Protein AF-A0A3N5L1N2-F1 (afdb_monomer)

Structure (mmCIF, N/CA/C/O backbo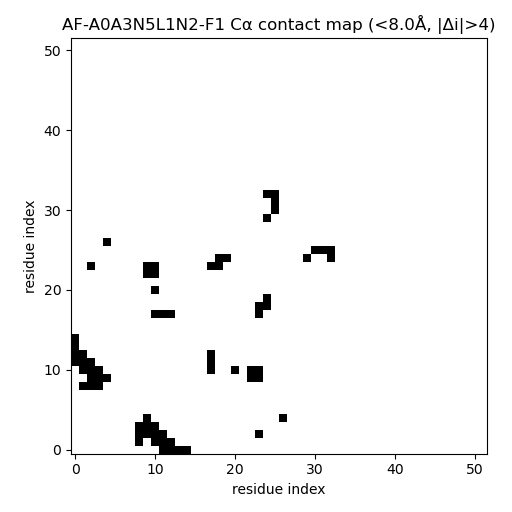ne):
data_AF-A0A3N5L1N2-F1
#
_entry.id   AF-A0A3N5L1N2-F1
#
loop_
_atom_site.group_PDB
_atom_site.id
_atom_site.type_symbol
_atom_site.label_atom_id
_atom_site.label_alt_id
_atom_site.label_comp_id
_atom_site.label_asym_id
_atom_site.label_entity_id
_atom_site.label_seq_id
_atom_site.pdbx_PDB_ins_code
_atom_site.Cartn_x
_atom_site.Cartn_y
_atom_site.Cartn_z
_atom_site.occupancy
_atom_site.B_iso_or_equiv
_atom_site.auth_seq_id
_atom_site.auth_comp_id
_atom_site.auth_asym_id
_atom_s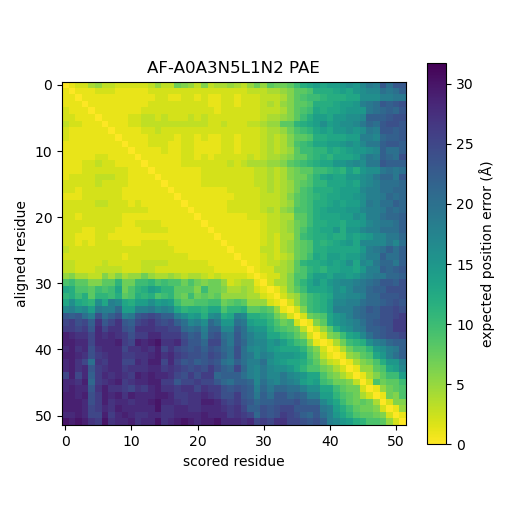ite.auth_atom_id
_atom_site.pdbx_PDB_model_num
ATOM 1 N N . ILE A 1 1 ? -6.556 -2.604 8.595 1.00 95.06 1 ILE A N 1
ATOM 2 C CA . ILE A 1 1 ? -5.165 -2.745 8.090 1.00 95.06 1 ILE A CA 1
ATOM 3 C C . ILE A 1 1 ? -4.894 -1.554 7.189 1.00 95.06 1 ILE A C 1
ATOM 5 O O . ILE A 1 1 ? -5.812 -1.150 6.488 1.00 95.06 1 ILE A O 1
ATOM 9 N N . LEU A 1 2 ? -3.689 -0.988 7.244 1.00 97.06 2 LEU A N 1
ATOM 10 C CA . LEU A 1 2 ? -3.262 0.157 6.436 1.00 97.06 2 LEU A CA 1
ATOM 11 C C . LEU A 1 2 ? -2.164 -0.303 5.473 1.00 97.06 2 LEU A C 1
ATOM 13 O O . LEU A 1 2 ? -1.287 -1.066 5.881 1.00 97.06 2 LEU A O 1
ATOM 17 N N . VAL A 1 3 ? -2.209 0.157 4.224 1.00 96.81 3 VAL A N 1
ATOM 18 C CA . VAL A 1 3 ? -1.191 -0.128 3.204 1.00 96.81 3 VAL A CA 1
ATOM 19 C C . VAL A 1 3 ? -0.604 1.178 2.704 1.00 96.81 3 VAL A C 1
ATOM 21 O O . VAL A 1 3 ? -1.333 2.039 2.206 1.00 96.81 3 VAL A O 1
ATOM 24 N N . LEU A 1 4 ? 0.716 1.303 2.827 1.00 97.62 4 LEU A N 1
ATOM 25 C CA . LEU A 1 4 ? 1.467 2.463 2.371 1.00 97.62 4 LEU A CA 1
ATOM 26 C C 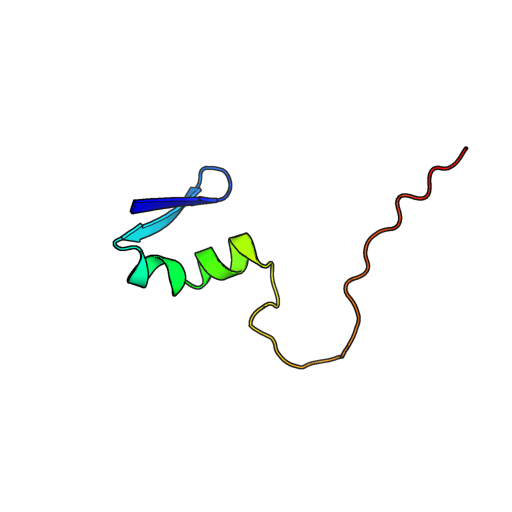. LEU A 1 4 ? 2.342 2.090 1.173 1.00 97.62 4 LEU A C 1
ATOM 28 O O . LEU A 1 4 ? 2.972 1.033 1.186 1.00 97.62 4 LEU A O 1
ATOM 32 N N . ASN A 1 5 ? 2.427 2.982 0.190 1.00 95.75 5 ASN A N 1
ATOM 33 C CA . ASN A 1 5 ? 3.423 2.939 -0.875 1.00 95.75 5 ASN A CA 1
ATOM 34 C C . ASN A 1 5 ? 4.300 4.191 -0.768 1.00 95.75 5 ASN A C 1
ATOM 36 O O . ASN A 1 5 ? 3.776 5.298 -0.779 1.00 95.75 5 ASN A O 1
ATOM 40 N N . TYR A 1 6 ? 5.612 4.029 -0.584 1.00 96.19 6 TYR A N 1
ATOM 41 C CA . TYR A 1 6 ? 6.556 5.143 -0.369 1.00 96.19 6 TYR A CA 1
ATOM 42 C C . TYR A 1 6 ? 6.132 6.160 0.712 1.00 96.19 6 TYR A C 1
ATOM 44 O O . TYR A 1 6 ? 6.411 7.350 0.616 1.00 96.19 6 TYR A O 1
ATOM 52 N N . GLY A 1 7 ? 5.467 5.685 1.769 1.00 96.94 7 GLY A N 1
ATOM 53 C CA . GLY A 1 7 ? 4.969 6.532 2.859 1.00 96.94 7 GLY A CA 1
ATOM 54 C C . GLY A 1 7 ? 3.599 7.169 2.603 1.00 96.94 7 GLY A C 1
ATOM 55 O O . GLY A 1 7 ? 3.051 7.787 3.513 1.00 96.94 7 GLY A O 1
ATOM 56 N N . GLU A 1 8 ? 3.008 6.973 1.426 1.00 97.56 8 GLU A N 1
ATOM 57 C CA . GLU A 1 8 ? 1.664 7.446 1.091 1.00 97.56 8 GLU A CA 1
ATOM 58 C C . GLU A 1 8 ? 0.616 6.352 1.296 1.00 97.56 8 GLU A C 1
ATOM 60 O O . GLU A 1 8 ? 0.815 5.199 0.915 1.00 97.56 8 GLU A O 1
ATOM 65 N N . LEU A 1 9 ? -0.527 6.702 1.887 1.00 97.50 9 LEU A N 1
ATOM 66 C CA . LEU A 1 9 ? -1.626 5.763 2.100 1.00 97.50 9 LEU A CA 1
ATOM 67 C C . LEU A 1 9 ? -2.331 5.438 0.780 1.00 97.50 9 LEU A C 1
ATOM 69 O O . LEU A 1 9 ? -2.925 6.314 0.154 1.00 97.50 9 LEU A O 1
ATOM 73 N N . ILE A 1 10 ? -2.323 4.159 0.397 1.00 97.31 10 ILE A N 1
ATOM 74 C CA . ILE A 1 10 ? -2.970 3.684 -0.837 1.00 97.31 10 ILE A CA 1
ATOM 75 C C . ILE A 1 10 ? -4.233 2.854 -0.583 1.00 97.31 10 ILE A C 1
ATOM 77 O O . ILE A 1 10 ? -5.110 2.796 -1.448 1.00 97.31 10 ILE A O 1
ATOM 81 N N . ALA A 1 11 ? -4.352 2.221 0.589 1.00 98.06 11 ALA A N 1
ATOM 82 C CA . ALA A 1 11 ? -5.531 1.450 0.973 1.00 98.06 11 ALA A CA 1
ATOM 83 C C . ALA A 1 11 ? -5.662 1.315 2.494 1.00 98.06 11 ALA A C 1
ATOM 85 O O . ALA A 1 11 ? -4.672 1.173 3.211 1.00 98.06 11 ALA A O 1
ATOM 86 N N . GLU A 1 12 ? -6.904 1.265 2.969 1.00 98.06 12 GLU A N 1
ATOM 87 C CA . GLU A 1 12 ? -7.252 0.934 4.348 1.00 98.06 12 GLU A CA 1
ATOM 88 C C . GLU A 1 12 ? -8.483 0.022 4.358 1.00 98.06 12 GLU A C 1
ATOM 90 O O . GLU A 1 12 ? -9.414 0.224 3.579 1.00 98.06 12 GLU A O 1
ATOM 95 N N . GLY A 1 13 ? -8.496 -0.994 5.224 1.00 97.38 13 GLY A N 1
ATOM 96 C CA . GLY A 1 13 ? -9.669 -1.852 5.402 1.00 97.38 13 GLY A CA 1
ATOM 97 C C . GLY A 1 13 ? -9.358 -3.273 5.861 1.00 97.38 13 GLY A C 1
ATOM 98 O O . GLY A 1 13 ? -8.356 -3.523 6.548 1.00 97.38 13 GLY A O 1
ATOM 99 N 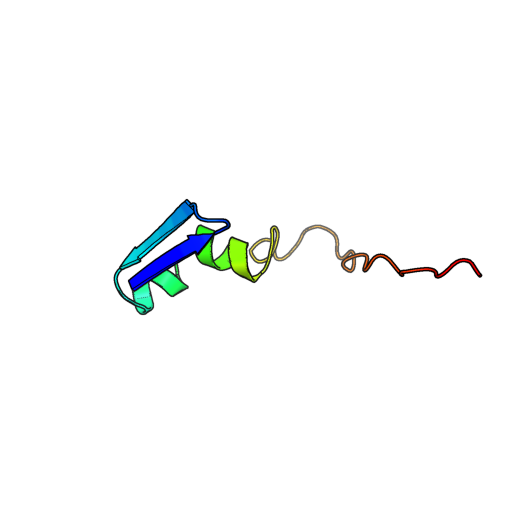N . THR A 1 14 ? -10.257 -4.195 5.505 1.00 98.38 14 THR A N 1
ATOM 100 C CA . THR A 1 14 ? -10.086 -5.637 5.729 1.00 98.38 14 THR A CA 1
ATOM 101 C C . THR A 1 14 ? -9.122 -6.231 4.697 1.00 98.38 14 THR A C 1
ATOM 103 O O . THR A 1 14 ? -8.968 -5.659 3.612 1.00 98.38 14 THR A O 1
ATOM 106 N N . PRO A 1 15 ? -8.480 -7.375 4.991 1.00 96.88 15 PRO A N 1
ATOM 107 C CA . PRO A 1 15 ? -7.629 -8.062 4.021 1.00 96.88 15 PRO A CA 1
ATOM 108 C C . PRO A 1 15 ? -8.329 -8.294 2.676 1.00 96.88 15 PRO A C 1
ATOM 110 O O . PRO A 1 15 ? -7.760 -7.998 1.631 1.00 96.88 15 PRO A O 1
ATOM 113 N N . GLU A 1 16 ? -9.584 -8.747 2.698 1.00 97.62 16 GLU A N 1
ATOM 114 C CA . GLU A 1 16 ? -10.359 -9.104 1.504 1.00 97.62 16 GLU A CA 1
ATOM 115 C C . GLU A 1 16 ? -10.625 -7.893 0.603 1.00 97.62 16 GLU A C 1
ATOM 117 O O . GLU A 1 16 ? -10.640 -8.021 -0.622 1.00 97.62 16 GLU A O 1
ATOM 122 N N . ALA A 1 17 ? -10.822 -6.715 1.202 1.00 97.06 17 ALA A N 1
ATOM 123 C CA . ALA A 1 17 ? -10.982 -5.465 0.470 1.00 97.06 17 ALA A CA 1
ATOM 124 C C . ALA A 1 17 ? -9.641 -4.963 -0.091 1.00 97.06 17 ALA A C 1
ATOM 126 O O . ALA A 1 17 ? -9.575 -4.513 -1.235 1.00 97.06 17 ALA A O 1
ATOM 127 N N . ILE A 1 18 ? -8.565 -5.074 0.693 1.00 97.06 18 ILE A N 1
ATOM 128 C CA . ILE A 1 18 ? -7.224 -4.600 0.329 1.00 97.06 18 ILE A CA 1
ATOM 129 C C . ILE A 1 18 ? -6.648 -5.388 -0.849 1.00 97.06 18 ILE A C 1
ATOM 131 O O . IL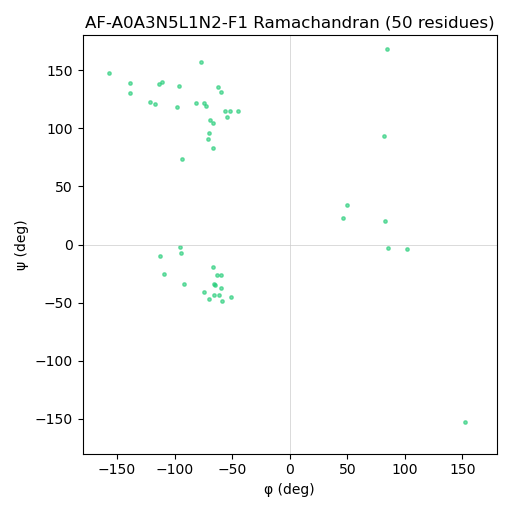E A 1 18 ? -6.116 -4.780 -1.772 1.00 97.06 18 ILE A O 1
ATOM 135 N N . VAL A 1 19 ? -6.787 -6.717 -0.864 1.00 94.69 19 VAL A N 1
ATOM 136 C CA . VAL A 1 19 ? -6.222 -7.558 -1.941 1.00 94.69 19 VAL A CA 1
ATOM 137 C C . VAL A 1 19 ? -6.876 -7.321 -3.302 1.00 94.69 19 VAL A C 1
ATOM 139 O O . VAL A 1 19 ? -6.300 -7.665 -4.327 1.00 94.69 19 VAL A O 1
ATOM 142 N N . ARG A 1 20 ? -8.079 -6.737 -3.323 1.00 94.94 20 ARG A N 1
ATOM 143 C CA . ARG A 1 20 ? -8.798 -6.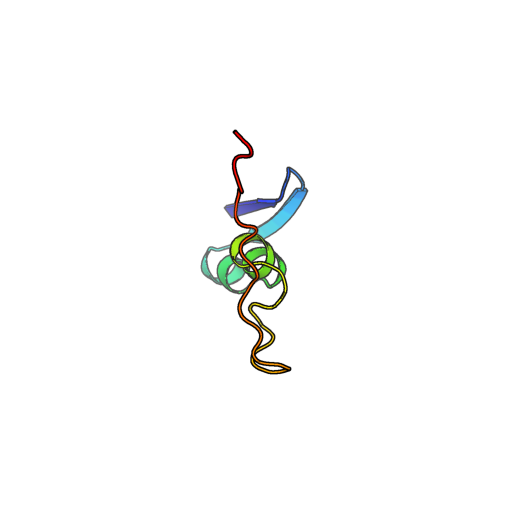362 -4.550 1.00 94.94 20 ARG A CA 1
ATOM 144 C C . ARG A 1 20 ? -8.573 -4.901 -4.942 1.00 94.94 20 ARG A C 1
ATOM 146 O O . ARG A 1 20 ? -9.118 -4.460 -5.950 1.00 94.94 20 ARG A O 1
ATOM 153 N N . ASN A 1 21 ? -7.826 -4.134 -4.146 1.00 95.75 21 ASN A N 1
ATOM 154 C CA . ASN A 1 21 ? -7.587 -2.725 -4.419 1.00 95.75 21 ASN A CA 1
ATOM 155 C C . ASN A 1 21 ? -6.585 -2.586 -5.584 1.00 95.75 21 ASN A C 1
ATOM 157 O O . ASN A 1 21 ? -5.457 -3.068 -5.464 1.00 95.75 21 ASN A O 1
ATOM 161 N N . PRO A 1 22 ? -6.950 -1.902 -6.684 1.00 93.94 22 PRO A N 1
ATOM 162 C CA . PRO A 1 22 ? -6.098 -1.798 -7.868 1.00 93.94 22 PRO A CA 1
ATOM 163 C C . PRO A 1 22 ? -4.748 -1.137 -7.573 1.00 93.94 22 PRO A C 1
ATOM 165 O O . PRO A 1 22 ? -3.731 -1.617 -8.059 1.00 93.94 22 PRO A O 1
ATOM 168 N N . LYS A 1 23 ? -4.708 -0.120 -6.700 1.00 94.62 23 LYS A N 1
ATOM 169 C CA . LYS A 1 23 ? -3.456 0.551 -6.312 1.00 94.62 23 LYS A CA 1
ATOM 170 C C . LYS A 1 23 ? -2.518 -0.377 -5.546 1.00 94.62 23 LYS A C 1
ATOM 172 O O . LYS A 1 23 ? -1.305 -0.255 -5.655 1.00 94.62 23 LYS A O 1
ATOM 177 N N . VAL A 1 24 ? -3.075 -1.292 -4.750 1.00 95.69 24 VAL A N 1
ATOM 178 C CA . VAL A 1 24 ? -2.287 -2.298 -4.026 1.00 95.69 24 VAL A CA 1
ATOM 179 C C . VAL A 1 24 ? -1.721 -3.305 -5.017 1.00 95.69 24 VAL A C 1
ATOM 181 O O . VAL A 1 24 ? -0.535 -3.593 -4.975 1.00 95.69 24 VAL A O 1
ATOM 184 N N . ILE A 1 25 ? -2.542 -3.800 -5.942 1.00 94.25 25 ILE A N 1
ATOM 185 C CA . ILE A 1 25 ? -2.116 -4.764 -6.964 1.00 94.25 25 ILE A CA 1
ATOM 186 C C . ILE A 1 25 ? -0.978 -4.182 -7.816 1.00 94.25 25 ILE A C 1
ATOM 188 O O . ILE A 1 25 ? 0.062 -4.818 -7.970 1.00 94.25 25 ILE A O 1
ATOM 192 N N . GLU A 1 26 ? -1.144 -2.954 -8.300 1.00 93.31 26 GLU A N 1
ATOM 193 C CA . GLU A 1 26 ? -0.141 -2.232 -9.087 1.00 93.31 26 GLU A CA 1
ATOM 194 C C . GLU A 1 26 ? 1.156 -1.995 -8.301 1.00 93.31 26 GLU A C 1
ATOM 196 O O . GLU A 1 26 ? 2.238 -2.257 -8.817 1.00 93.31 26 GLU A O 1
ATOM 201 N N . ALA A 1 27 ? 1.074 -1.596 -7.026 1.00 94.06 27 ALA A N 1
ATOM 202 C CA . ALA A 1 27 ? 2.258 -1.373 -6.193 1.00 94.06 27 ALA A CA 1
ATOM 203 C C . ALA A 1 27 ? 3.101 -2.644 -5.963 1.00 94.06 27 ALA A C 1
ATOM 205 O O . ALA A 1 27 ? 4.304 -2.542 -5.728 1.00 94.06 27 ALA A O 1
ATOM 206 N N . TYR A 1 28 ? 2.491 -3.834 -6.021 1.00 91.44 28 TYR A N 1
ATOM 207 C CA . TYR A 1 28 ? 3.197 -5.110 -5.853 1.00 91.44 28 TYR A CA 1
ATOM 208 C C . TYR A 1 28 ? 3.682 -5.721 -7.169 1.00 91.44 28 TYR A C 1
ATOM 210 O O . TYR A 1 28 ? 4.709 -6.398 -7.179 1.00 91.44 28 TYR A O 1
ATOM 218 N N . LEU A 1 29 ? 2.928 -5.543 -8.254 1.00 92.06 29 LEU A N 1
ATOM 219 C CA . LEU A 1 29 ? 3.124 -6.292 -9.500 1.00 92.06 29 LEU A CA 1
ATOM 220 C C . LEU A 1 29 ? 3.606 -5.412 -10.655 1.00 92.06 29 LEU A C 1
ATOM 222 O O . LEU A 1 29 ? 4.032 -5.936 -11.682 1.00 92.06 29 LEU A O 1
ATOM 226 N N . GLY A 1 30 ? 3.598 -4.096 -10.459 1.00 88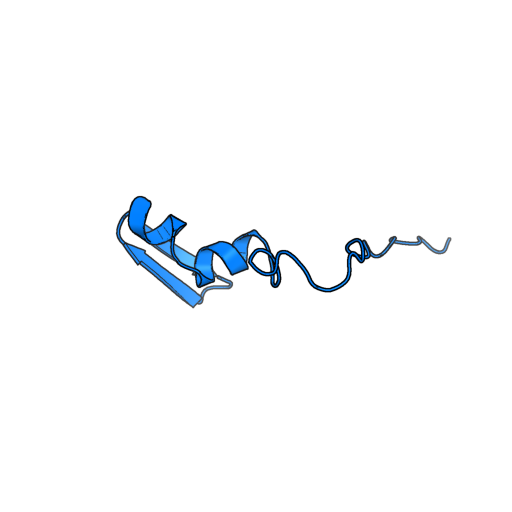.44 30 GLY A N 1
ATOM 227 C CA . GLY A 1 30 ? 3.959 -3.106 -11.457 1.00 88.44 30 GLY A CA 1
ATOM 228 C C . GLY A 1 30 ? 2.806 -2.746 -12.390 1.00 88.44 30 GLY A C 1
ATOM 229 O O . GLY A 1 30 ? 1.753 -3.395 -12.443 1.00 88.44 30 GLY A O 1
ATOM 230 N N . GLU A 1 31 ? 3.036 -1.681 -13.148 1.00 78.94 31 GLU A N 1
ATOM 231 C CA . GLU A 1 31 ? 2.175 -1.275 -14.251 1.00 78.94 31 GLU A CA 1
ATOM 232 C C . GLU A 1 31 ? 2.117 -2.406 -15.294 1.00 78.94 31 GLU A C 1
ATOM 234 O O . GLU A 1 31 ? 3.139 -2.972 -15.682 1.00 78.94 31 GLU A O 1
ATOM 239 N N . GLY A 1 32 ? 0.907 -2.771 -15.724 1.00 71.06 32 GLY A N 1
ATOM 240 C CA . GLY A 1 32 ? 0.687 -3.793 -16.754 1.00 71.06 32 GLY A CA 1
ATOM 241 C C . GLY A 1 32 ? 0.264 -5.180 -16.257 1.00 71.06 32 GLY A C 1
ATOM 242 O O . GLY A 1 32 ? -0.101 -6.029 -17.066 1.00 71.06 32 GLY A O 1
ATOM 243 N N . TYR A 1 33 ? 0.188 -5.422 -14.942 1.00 74.00 33 TYR A N 1
ATOM 244 C CA . TYR A 1 33 ? -0.338 -6.696 -14.417 1.00 74.00 33 TYR A CA 1
ATOM 245 C C . TYR A 1 33 ? -1.795 -6.986 -14.851 1.00 74.00 33 TYR A C 1
ATOM 247 O O . TYR A 1 33 ? -2.206 -8.139 -14.951 1.00 74.00 33 TYR A O 1
ATOM 255 N N . GLY A 1 34 ? -2.580 -5.939 -15.135 1.00 65.06 34 GLY A N 1
ATOM 256 C CA . GLY A 1 34 ? -3.953 -6.045 -15.645 1.00 65.06 34 GLY A CA 1
ATOM 257 C C . GLY A 1 34 ? -4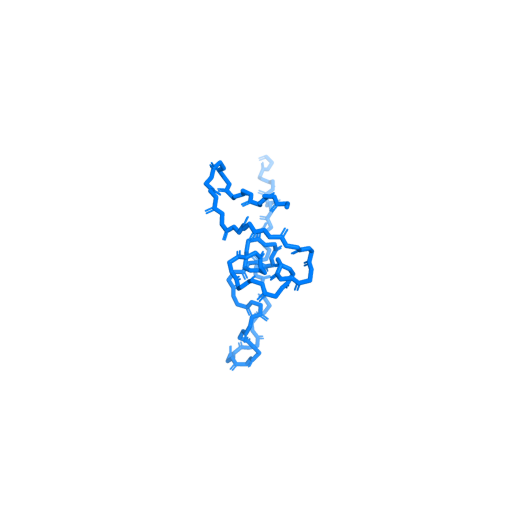.090 -5.971 -17.169 1.00 65.06 34 GLY A C 1
ATOM 258 O O . GLY A 1 34 ? -5.187 -6.192 -17.677 1.00 65.06 34 GLY A O 1
ATOM 259 N N . SER A 1 35 ? -3.016 -5.668 -17.901 1.00 60.62 35 SER A N 1
ATOM 260 C CA . SER A 1 35 ? -3.013 -5.657 -19.365 1.00 60.62 35 SER A CA 1
ATOM 261 C C . SER A 1 35 ? -2.533 -7.012 -19.872 1.00 60.62 35 SER A C 1
ATOM 263 O O . SER A 1 35 ? -1.404 -7.163 -20.339 1.00 60.62 35 SER A O 1
ATOM 265 N N . LEU A 1 36 ? -3.389 -8.027 -19.751 1.00 63.28 36 LEU A N 1
ATOM 266 C CA . LEU A 1 36 ? -3.252 -9.191 -20.614 1.00 63.28 36 LEU A CA 1
ATOM 267 C C . LEU A 1 36 ? -3.621 -8.733 -22.030 1.00 63.28 36 LEU A C 1
ATOM 269 O O . LEU A 1 36 ? -4.787 -8.491 -22.321 1.00 63.28 36 LEU A O 1
ATOM 273 N N . GLU A 1 37 ? -2.575 -8.632 -22.848 1.00 59.03 37 GLU A N 1
ATOM 274 C CA . GLU A 1 37 ? -2.554 -8.449 -24.304 1.00 59.03 37 GLU A CA 1
ATOM 275 C C . GLU A 1 37 ? -2.731 -7.018 -24.827 1.00 59.03 37 GLU A C 1
ATOM 277 O O . GLU A 1 37 ? -3.838 -6.583 -25.106 1.00 59.03 37 GLU A O 1
ATOM 282 N N . GLU A 1 38 ? -1.597 -6.339 -25.047 1.00 54.94 38 GLU A N 1
ATOM 283 C CA . GLU A 1 38 ? -1.116 -6.004 -26.399 1.00 54.94 38 GLU A CA 1
ATOM 284 C C . GLU A 1 38 ? 0.422 -6.219 -26.414 1.00 54.94 38 GLU A C 1
ATOM 286 O O . GLU A 1 38 ? 1.129 -5.788 -25.507 1.00 54.94 38 GLU A O 1
ATOM 291 N N . ASP A 1 39 ? 0.949 -6.940 -27.404 1.00 53.25 39 ASP A N 1
ATOM 292 C CA . ASP A 1 39 ? 2.364 -6.914 -27.831 1.00 53.25 39 ASP A CA 1
ATOM 293 C C . ASP A 1 39 ? 3.477 -7.731 -27.146 1.00 53.25 39 ASP A C 1
ATOM 295 O O . ASP A 1 39 ? 4.638 -7.446 -27.412 1.00 53.25 39 ASP A O 1
ATOM 299 N N . GLY A 1 40 ? 3.210 -8.809 -26.394 1.00 51.00 40 GLY A N 1
ATOM 300 C CA . GLY A 1 40 ? 4.129 -9.975 -26.304 1.00 51.00 40 GLY A CA 1
ATOM 301 C C . GLY A 1 40 ? 5.642 -9.737 -26.078 1.00 51.00 40 GLY A C 1
ATOM 302 O O . GLY A 1 40 ? 6.453 -10.596 -26.429 1.00 51.00 40 GLY A O 1
ATOM 303 N N . ALA A 1 41 ? 6.053 -8.598 -25.523 1.00 55.47 41 ALA A N 1
ATOM 304 C CA . ALA A 1 41 ? 7.450 -8.223 -25.393 1.00 55.47 41 ALA A CA 1
ATOM 305 C C . ALA A 1 41 ? 7.907 -8.581 -23.976 1.00 55.47 41 ALA A C 1
ATOM 307 O O . ALA A 1 41 ? 7.357 -8.051 -23.007 1.00 55.47 41 ALA A O 1
ATOM 308 N N . PRO A 1 42 ? 8.889 -9.483 -23.808 1.00 51.81 42 PRO A N 1
ATOM 309 C CA . PRO A 1 42 ? 9.380 -9.815 -22.484 1.00 51.81 42 PRO A CA 1
ATOM 310 C C . PRO A 1 42 ? 9.989 -8.572 -21.834 1.00 51.81 42 PRO A C 1
ATOM 312 O O . PRO A 1 42 ? 10.750 -7.830 -22.463 1.00 51.81 42 PRO A O 1
ATOM 315 N N . LEU A 1 43 ? 9.641 -8.376 -20.558 1.00 62.47 43 LEU A N 1
ATOM 316 C CA . LEU A 1 43 ? 10.222 -7.377 -19.670 1.00 62.47 43 LEU A CA 1
ATOM 317 C C . LEU A 1 43 ? 11.742 -7.402 -19.826 1.00 62.47 43 LEU A C 1
ATOM 319 O O . LEU A 1 43 ? 12.412 -8.393 -19.525 1.00 62.47 43 LEU A O 1
ATOM 323 N N . ARG A 1 44 ? 12.283 -6.299 -20.341 1.00 54.28 44 ARG A N 1
ATOM 324 C CA . ARG A 1 44 ? 13.716 -6.113 -20.516 1.00 54.28 44 ARG A CA 1
ATOM 325 C C . ARG A 1 44 ? 14.329 -5.928 -19.134 1.00 54.28 44 ARG A C 1
ATOM 327 O O . ARG A 1 44 ? 14.408 -4.813 -18.624 1.00 54.28 44 ARG A O 1
ATOM 334 N N . HIS A 1 45 ? 14.744 -7.035 -18.526 1.00 52.75 45 HIS A N 1
ATOM 335 C CA . HIS A 1 45 ? 15.707 -7.006 -17.437 1.00 52.75 45 HIS A CA 1
ATOM 336 C C . HIS A 1 45 ? 16.946 -6.286 -17.970 1.00 52.75 45 HIS A C 1
ATOM 338 O O . HIS A 1 45 ? 17.561 -6.729 -18.938 1.00 52.75 45 HIS A O 1
ATOM 344 N N . GLN A 1 46 ? 17.254 -5.116 -17.412 1.00 54.81 46 GLN A N 1
ATOM 345 C CA . GLN A 1 46 ? 18.500 -4.435 -17.726 1.00 54.81 46 GLN A CA 1
ATOM 346 C C . GLN A 1 46 ? 19.626 -5.303 -17.173 1.00 54.81 46 GLN A C 1
ATOM 348 O O . GLN A 1 46 ? 19.832 -5.368 -15.962 1.00 54.81 46 GLN A O 1
ATOM 353 N N . ASP A 1 47 ? 20.310 -6.005 -18.071 1.00 56.56 47 ASP A N 1
ATOM 354 C CA . ASP A 1 47 ? 21.572 -6.658 -17.782 1.00 56.56 47 ASP A CA 1
ATOM 355 C C . ASP A 1 47 ? 22.506 -5.618 -17.156 1.00 56.56 47 ASP A C 1
ATOM 357 O O . ASP A 1 47 ? 22.901 -4.640 -17.799 1.00 56.56 47 ASP A O 1
ATOM 361 N N . THR A 1 48 ? 22.875 -5.814 -15.891 1.00 63.09 48 THR A N 1
ATOM 362 C CA . THR A 1 48 ? 24.036 -5.150 -15.304 1.00 63.09 48 THR A CA 1
ATOM 363 C C . THR A 1 48 ? 25.267 -5.703 -16.008 1.00 63.09 48 THR A C 1
ATOM 365 O O . THR A 1 48 ? 25.908 -6.645 -15.535 1.00 63.09 48 THR A O 1
ATOM 368 N N . LYS A 1 49 ? 25.589 -5.147 -17.175 1.00 58.06 49 LYS A N 1
ATOM 369 C CA . LYS A 1 49 ? 26.896 -5.344 -17.782 1.00 58.06 49 LYS A CA 1
ATOM 370 C C . LYS A 1 49 ? 27.897 -4.588 -16.917 1.00 58.06 49 LYS A C 1
ATOM 372 O O . LYS A 1 49 ? 28.048 -3.377 -17.046 1.00 58.06 49 LYS A O 1
ATOM 377 N N . GLY A 1 50 ? 28.528 -5.323 -16.004 1.00 56.44 50 GLY A N 1
ATOM 378 C CA . GLY A 1 50 ? 29.802 -4.927 -15.431 1.00 56.44 50 GLY A CA 1
ATOM 379 C C . GLY A 1 50 ? 30.768 -4.694 -16.583 1.00 56.44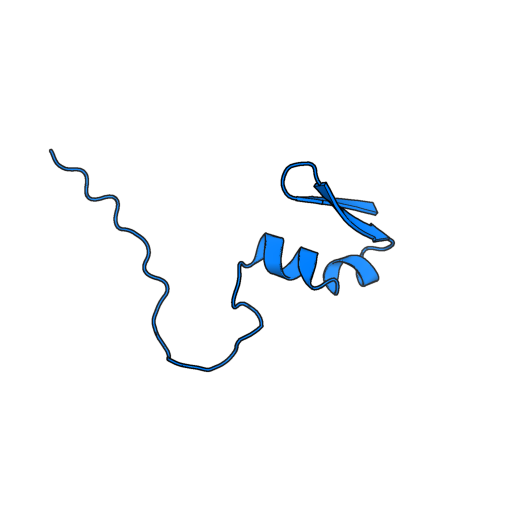 50 GLY A C 1
ATOM 380 O O . GLY A 1 50 ? 31.123 -5.635 -17.294 1.00 56.44 50 GLY A O 1
ATOM 381 N N . ASP A 1 51 ? 31.106 -3.430 -16.804 1.00 53.06 51 ASP A N 1
ATOM 382 C CA . ASP A 1 51 ? 32.286 -3.077 -17.573 1.00 53.06 51 ASP A CA 1
ATOM 383 C C . ASP A 1 51 ? 33.466 -3.178 -16.607 1.00 53.06 51 ASP A C 1
ATOM 385 O O . ASP A 1 51 ? 33.437 -2.627 -15.501 1.00 53.06 51 ASP A O 1
ATOM 389 N N . ALA A 1 52 ? 34.403 -4.032 -17.004 1.00 48.34 52 ALA A N 1
ATOM 390 C CA . ALA A 1 52 ? 35.638 -4.358 -16.314 1.00 48.34 52 ALA A CA 1
ATOM 391 C C . ALA A 1 52 ? 36.636 -3.192 -16.326 1.00 48.34 52 ALA A C 1
ATOM 393 O O . ALA A 1 52 ? 36.550 -2.343 -17.242 1.00 48.34 52 ALA A O 1
#

Mean predicted aligned error: 11.23 Å

Radius of gyration: 15.88 Å; Cα contacts (8 Å, |Δi|>4): 35; chains: 1; bounding box: 47×17×36 Å

pLDDT: mean 80.19, std 18.87, range [48.34, 98.38]

Foldseek 3Di:
DFDDDPNHTQDDDDPVVQVPRPSNVCSVPNPCPPPPDDDPDPDPPPPPPPDD

Nearest PDB structures (foldseek):
  8sho-assembly1_P  TM=2.877E-01  e=1.300E+00  Homo sapiens

Solvent-accessible surface area (backbone atoms only — not comparable to full-atom values): 3631 Å² total; per-residue (Å²): 92,81,41,65,57,99,85,41,83,69,45,73,45,54,71,78,58,45,75,67,31,65,64,52,49,35,75,76,66,38,90,59,73,85,58,83,80,82,79,92,68,77,82,79,75,79,76,82,74,78,78,129

Secondary structure (DSSP, 8-state):
-EEEETTEEEEES-HHHHTT-HHHHHHHH-TTTT---S--------------

Sequence (52 aa):
ILVLNYGELIAEGTPEAIVRNPKVIEAYLGEGYGSLEEDGAPLRHQDTKGDA